Protein AF-A0A969QS84-F1 (afdb_monomer)

pLDDT: mean 76.0, std 14.86, range [32.75, 97.25]

Solvent-accessible surface area (backbone atoms only — not comparable to full-atom values): 10403 Å² total; per-residue (Å²): 108,75,68,57,55,50,50,55,51,45,53,51,27,43,75,69,75,53,59,84,64,55,69,73,57,50,52,51,52,43,52,53,51,41,52,51,37,52,76,71,68,49,80,48,72,68,46,59,70,53,52,68,77,80,83,61,74,75,88,78,67,91,67,72,47,76,44,79,68,42,71,91,62,76,35,72,88,77,86,81,86,86,69,93,45,73,67,51,49,48,55,48,38,61,70,73,47,52,77,81,43,79,92,56,63,81,86,77,63,88,80,88,87,74,84,85,76,93,74,80,58,69,49,74,44,68,54,98,89,40,82,41,33,33,31,35,54,38,85,91,74,72,38,33,33,48,77,44,67,61,77,89,69,77,82,70,75,85,72,132

Mean predicted aligned error: 12.68 Å

Radius of gyration: 22.64 Å; Cα contacts (8 Å, |Δi|>4): 110; chains: 1; bounding box: 50×36×54 Å

Structure (mmCIF, N/CA/C/O backbone):
data_AF-A0A969QS84-F1
#
_entry.id   AF-A0A969QS84-F1
#
loop_
_atom_site.group_PDB
_atom_site.id
_atom_site.type_symbol
_atom_site.label_atom_id
_atom_site.label_alt_id
_atom_site.label_comp_id
_atom_site.label_asym_id
_atom_site.label_entity_id
_atom_site.label_seq_id
_atom_site.pdbx_PDB_ins_code
_atom_site.Cartn_x
_atom_site.Cartn_y
_atom_site.Cartn_z
_atom_site.occupancy
_atom_site.B_iso_or_equiv
_atom_site.auth_seq_id
_atom_site.auth_comp_id
_atom_site.auth_asym_id
_atom_site.auth_atom_id
_atom_site.pdbx_PDB_model_num
ATOM 1 N N . MET A 1 1 ? -29.168 -8.062 13.185 1.00 63.31 1 MET A N 1
ATOM 2 C CA . MET A 1 1 ? -28.345 -8.848 12.231 1.00 63.31 1 MET A CA 1
ATOM 3 C C . MET A 1 1 ? -28.532 -8.436 10.771 1.00 63.31 1 MET A C 1
ATOM 5 O O . MET A 1 1 ? -27.531 -8.097 10.161 1.00 63.31 1 MET A O 1
ATOM 9 N N . LYS A 1 2 ? -29.751 -8.395 10.202 1.00 76.12 2 LYS A N 1
ATOM 10 C CA . LYS A 1 2 ? -29.956 -7.973 8.793 1.00 76.12 2 LYS A CA 1
ATOM 11 C C . LYS A 1 2 ? -29.389 -6.579 8.471 1.00 76.12 2 LYS A C 1
ATOM 13 O O . LYS A 1 2 ? -28.733 -6.408 7.455 1.00 76.12 2 LYS A O 1
ATOM 18 N N . GLU A 1 3 ? -29.588 -5.616 9.369 1.00 76.56 3 GLU A N 1
ATOM 19 C CA . GLU A 1 3 ? -29.094 -4.237 9.208 1.00 76.56 3 GLU A CA 1
ATOM 20 C C . GLU A 1 3 ? -27.553 -4.141 9.239 1.00 76.56 3 GLU A C 1
ATOM 22 O O . GLU A 1 3 ? -26.972 -3.345 8.512 1.00 76.56 3 GLU A O 1
ATOM 27 N N . PHE A 1 4 ? -26.878 -5.001 10.012 1.00 75.44 4 PHE A N 1
ATOM 28 C CA . PHE A 1 4 ? -25.411 -5.068 10.046 1.00 75.44 4 PHE A CA 1
ATOM 29 C C . PHE A 1 4 ? -24.843 -5.644 8.745 1.00 75.44 4 PHE A C 1
ATOM 31 O O . PHE A 1 4 ? -23.900 -5.099 8.182 1.00 75.44 4 PHE A O 1
ATOM 38 N N . HIS A 1 5 ? -25.468 -6.698 8.214 1.00 80.12 5 HIS A N 1
ATOM 39 C CA . HIS A 1 5 ? -25.083 -7.246 6.915 1.00 80.12 5 HIS A CA 1
ATOM 40 C C . HIS A 1 5 ? -25.282 -6.230 5.780 1.00 80.12 5 HIS A C 1
ATOM 42 O O . HIS A 1 5 ? -24.474 -6.161 4.860 1.00 80.12 5 HIS A O 1
ATOM 48 N N . HIS A 1 6 ? -26.328 -5.404 5.867 1.00 82.38 6 HIS A N 1
ATOM 49 C CA . HIS A 1 6 ? -26.542 -4.314 4.921 1.00 82.38 6 HIS A CA 1
ATOM 50 C C . HIS A 1 6 ? -25.420 -3.264 4.983 1.00 82.38 6 HIS A C 1
ATOM 52 O O . HIS A 1 6 ? -24.890 -2.902 3.938 1.00 82.38 6 HIS A O 1
ATOM 58 N N . LEU A 1 7 ? -24.983 -2.844 6.179 1.00 80.38 7 LEU A N 1
ATOM 59 C CA . LEU A 1 7 ? -23.809 -1.968 6.314 1.00 80.38 7 LEU A CA 1
ATOM 60 C C . LEU A 1 7 ? -22.540 -2.587 5.715 1.00 80.38 7 LEU A C 1
ATOM 62 O O . LEU A 1 7 ? -21.833 -1.900 4.990 1.00 80.38 7 LEU A O 1
ATOM 66 N N . GLN A 1 8 ? -22.277 -3.875 5.950 1.00 80.44 8 GLN A N 1
ATOM 67 C CA . GLN A 1 8 ? -21.113 -4.555 5.363 1.00 80.44 8 GLN A CA 1
ATOM 68 C C . GLN A 1 8 ? -21.147 -4.553 3.826 1.00 80.44 8 GLN A C 1
ATOM 70 O O . GLN A 1 8 ? -20.111 -4.445 3.171 1.00 80.44 8 GLN A O 1
ATOM 75 N N . GLN A 1 9 ? -22.337 -4.662 3.230 1.00 83.06 9 GLN A N 1
ATOM 76 C CA . GLN A 1 9 ? -22.501 -4.543 1.780 1.00 83.06 9 GLN A CA 1
ATOM 77 C C . GLN A 1 9 ? -22.220 -3.117 1.294 1.00 83.06 9 GLN A C 1
ATOM 79 O O . GLN A 1 9 ? -21.548 -2.954 0.277 1.00 83.06 9 GLN A O 1
ATOM 84 N N . LEU A 1 10 ? -22.684 -2.100 2.028 1.00 83.94 10 LEU A N 1
ATOM 85 C CA . LEU A 1 10 ? -22.392 -0.697 1.723 1.00 83.94 10 LEU A CA 1
ATOM 86 C C . LEU A 1 10 ? -20.889 -0.396 1.839 1.00 83.94 10 LEU A C 1
ATOM 88 O O . LEU A 1 10 ? -20.333 0.212 0.930 1.00 83.94 10 LEU A O 1
ATOM 92 N N . GLU A 1 11 ? -20.218 -0.886 2.887 1.00 81.94 11 GLU A N 1
ATOM 93 C CA . GLU A 1 11 ? -18.759 -0.787 3.064 1.00 81.94 11 GLU A CA 1
ATOM 94 C C . GLU A 1 11 ? -18.005 -1.419 1.893 1.00 81.94 11 GLU A C 1
ATOM 96 O O . GLU A 1 11 ? -17.106 -0.805 1.318 1.00 81.94 11 GLU A O 1
ATOM 101 N N . LYS A 1 12 ? -18.403 -2.633 1.493 1.00 81.69 12 LYS A N 1
ATOM 102 C CA . LYS A 1 12 ? -17.797 -3.331 0.357 1.00 81.69 12 LYS A CA 1
ATOM 103 C C . LYS A 1 12 ? -17.969 -2.549 -0.946 1.00 81.69 12 LYS A C 1
ATOM 105 O O . LYS A 1 12 ? -17.018 -2.451 -1.715 1.00 81.69 12 LYS A O 1
ATOM 110 N N . ALA A 1 13 ? -19.155 -1.988 -1.179 1.00 80.25 13 ALA A N 1
ATOM 111 C CA . ALA A 1 13 ? -19.451 -1.190 -2.365 1.00 80.25 13 ALA A CA 1
ATOM 112 C C . ALA A 1 13 ? -18.646 0.123 -2.397 1.00 80.25 13 ALA A C 1
ATOM 114 O O . ALA A 1 13 ? -18.139 0.528 -3.446 1.00 80.25 13 ALA A O 1
ATOM 115 N N . TYR A 1 14 ? -18.473 0.755 -1.234 1.00 79.19 14 TYR A N 1
ATOM 116 C CA . TYR A 1 14 ? -17.644 1.945 -1.070 1.00 79.19 14 TYR A CA 1
ATOM 117 C C . TYR A 1 14 ? -16.165 1.640 -1.360 1.00 79.19 14 TYR A C 1
ATOM 119 O O . TYR A 1 14 ? -15.529 2.338 -2.147 1.00 79.19 14 TYR A O 1
ATOM 127 N N . ALA A 1 15 ? -15.637 0.541 -0.808 1.00 77.88 15 ALA A N 1
ATOM 128 C CA . ALA A 1 15 ? -14.263 0.089 -1.039 1.00 77.88 15 ALA A CA 1
ATOM 129 C C . ALA A 1 15 ? -13.997 -0.317 -2.499 1.00 77.88 15 ALA A C 1
ATOM 131 O O . ALA A 1 15 ? -12.888 -0.137 -2.996 1.00 77.88 15 ALA A O 1
ATOM 132 N N . SER A 1 16 ? -15.009 -0.823 -3.210 1.00 85.50 16 SER A N 1
ATOM 133 C CA . SER A 1 16 ? -14.917 -1.115 -4.645 1.00 85.50 16 SER A CA 1
ATOM 134 C C . SER A 1 16 ? -15.104 0.118 -5.541 1.00 85.50 16 SER A C 1
ATOM 136 O O . SER A 1 16 ? -15.233 -0.031 -6.754 1.00 85.50 16 SER A O 1
ATOM 138 N N . GLY A 1 17 ? -15.179 1.328 -4.972 1.00 83.38 17 GLY A N 1
ATOM 139 C CA . GLY A 1 17 ? -15.347 2.576 -5.722 1.00 83.38 17 GLY A CA 1
ATOM 140 C C . GLY A 1 17 ? -16.724 2.743 -6.374 1.00 83.38 17 GLY A C 1
ATOM 141 O O . GLY A 1 17 ? -16.875 3.542 -7.291 1.00 83.38 17 GLY A O 1
ATOM 142 N N . SER A 1 18 ? -17.729 1.982 -5.931 1.00 88.31 18 SER A N 1
ATOM 143 C CA . SER A 1 18 ? -19.104 2.010 -6.450 1.00 88.31 18 SER A CA 1
ATOM 144 C C . SER A 1 18 ? -20.097 2.239 -5.303 1.00 88.31 18 SER A C 1
ATOM 146 O O . SER A 1 18 ? -20.875 1.339 -4.979 1.00 88.31 18 SER A O 1
ATOM 148 N N . PRO A 1 19 ? -20.055 3.407 -4.634 1.00 86.81 19 PRO A N 1
ATOM 149 C CA . PRO A 1 19 ? -20.891 3.665 -3.469 1.00 86.81 19 PRO A CA 1
ATOM 150 C C . PRO A 1 19 ? -22.379 3.584 -3.836 1.00 86.81 19 PRO A C 1
ATOM 152 O O . PRO A 1 19 ? -22.847 4.232 -4.769 1.00 86.81 19 PRO A O 1
ATOM 155 N N . MET A 1 20 ? -23.134 2.774 -3.088 1.00 89.19 20 MET A N 1
ATOM 156 C CA . MET A 1 20 ? -24.584 2.614 -3.282 1.00 89.19 20 MET A CA 1
ATOM 157 C C . MET A 1 20 ? -25.401 3.721 -2.604 1.00 89.19 20 MET A C 1
ATOM 159 O O . MET A 1 20 ? -26.572 3.916 -2.925 1.00 89.19 20 MET A O 1
ATOM 163 N N . VAL A 1 21 ? -24.796 4.418 -1.642 1.00 88.06 21 VAL A N 1
ATOM 164 C CA . VAL A 1 21 ? -25.384 5.529 -0.887 1.00 88.06 21 VAL A CA 1
ATOM 165 C C . VAL A 1 21 ? -24.349 6.644 -0.754 1.00 88.06 21 VAL A C 1
ATOM 167 O O . VAL A 1 21 ? -23.153 6.388 -0.878 1.00 88.06 21 VAL A O 1
ATOM 170 N N . SER A 1 22 ? -24.801 7.871 -0.498 1.00 86.56 22 SER A N 1
ATOM 171 C CA . SER A 1 22 ? -23.906 8.998 -0.224 1.00 86.56 22 SER A CA 1
ATOM 172 C C . SER A 1 22 ? -23.296 8.924 1.179 1.00 86.56 22 SER A C 1
ATOM 174 O O . SER A 1 22 ? -23.883 8.323 2.083 1.00 86.56 22 SER A O 1
ATOM 176 N N . ASP A 1 23 ? -22.164 9.600 1.383 1.00 84.69 23 ASP A N 1
ATOM 177 C CA . ASP A 1 23 ? -21.434 9.632 2.659 1.00 84.69 23 ASP A CA 1
ATOM 178 C C . ASP A 1 23 ? -22.324 10.055 3.843 1.00 84.69 23 ASP A C 1
ATOM 180 O O . ASP A 1 23 ? -22.358 9.331 4.838 1.00 84.69 23 ASP A O 1
ATOM 184 N N . PRO A 1 24 ? -23.161 11.116 3.750 1.00 87.19 24 PRO A N 1
ATOM 185 C CA . PRO A 1 24 ? -24.028 11.496 4.868 1.00 87.19 24 PRO A CA 1
ATOM 186 C C . PRO A 1 24 ? -25.068 10.425 5.226 1.00 87.19 24 PRO A C 1
ATOM 188 O O . PRO A 1 24 ? -25.458 10.287 6.387 1.00 87.19 24 PRO A O 1
ATOM 191 N N . VAL A 1 25 ? -25.542 9.665 4.231 1.00 87.19 25 VAL A N 1
ATOM 192 C CA . VAL A 1 25 ? -26.494 8.565 4.450 1.00 87.19 25 VAL A CA 1
ATOM 193 C C . VAL A 1 25 ? -25.786 7.395 5.124 1.00 87.19 25 VAL A C 1
ATOM 195 O O . VAL A 1 25 ? -26.316 6.831 6.082 1.00 87.19 25 VAL A O 1
ATOM 198 N N . TYR A 1 26 ? -24.584 7.062 4.659 1.00 84.06 26 TYR A N 1
ATOM 199 C CA . TYR A 1 26 ? -23.745 6.035 5.259 1.00 84.06 26 TYR A CA 1
ATOM 200 C C . TYR A 1 26 ? -23.430 6.344 6.733 1.00 84.06 26 TYR A C 1
ATOM 202 O O . TYR A 1 26 ? -23.681 5.508 7.605 1.00 84.06 26 TYR A O 1
ATOM 210 N N . ASP A 1 27 ? -22.993 7.569 7.031 1.00 84.19 27 ASP A N 1
ATOM 211 C CA . ASP A 1 27 ? -22.677 8.010 8.392 1.00 84.19 27 ASP A CA 1
ATOM 212 C C . ASP A 1 27 ? -23.904 7.960 9.309 1.00 84.19 27 ASP A C 1
ATOM 214 O O . ASP A 1 27 ? -23.836 7.455 10.434 1.00 84.19 27 ASP A O 1
ATOM 218 N N . SER A 1 28 ? -25.064 8.414 8.819 1.00 85.88 28 SER A N 1
ATOM 219 C CA . SER A 1 28 ? -26.317 8.341 9.575 1.00 85.88 28 SER A CA 1
ATOM 220 C C . SER A 1 28 ? -26.702 6.898 9.914 1.00 85.88 28 SER A C 1
ATOM 222 O O . SER A 1 28 ? -27.085 6.610 11.051 1.00 85.88 28 SER A O 1
ATOM 224 N N . LEU A 1 29 ? -26.573 5.972 8.958 1.00 86.19 29 LEU A N 1
ATOM 225 C CA . LEU A 1 29 ? -26.853 4.551 9.177 1.00 86.19 29 LEU A CA 1
ATOM 226 C C . LEU A 1 29 ? -25.901 3.943 10.212 1.00 86.19 29 LEU A C 1
ATOM 228 O O . LEU A 1 29 ? -26.344 3.200 11.093 1.00 86.19 29 LEU A O 1
ATOM 232 N N . LYS A 1 30 ? -24.614 4.296 10.145 1.00 84.56 30 LYS A N 1
ATOM 233 C CA . LYS A 1 30 ? -23.591 3.848 11.094 1.00 84.56 30 LYS A CA 1
ATOM 234 C C . LYS A 1 30 ? -23.904 4.311 12.522 1.00 84.56 30 LYS A C 1
ATOM 236 O O . LYS A 1 30 ? -23.912 3.492 13.442 1.00 84.56 30 LYS A O 1
ATOM 241 N N . VAL A 1 31 ? -24.273 5.584 12.701 1.00 85.31 31 VAL A N 1
ATOM 242 C CA . VAL A 1 31 ? -24.688 6.152 14.000 1.00 85.31 31 VAL A CA 1
ATOM 243 C C . VAL A 1 31 ? -25.944 5.467 14.547 1.00 85.31 31 VAL A C 1
ATOM 245 O O . VAL A 1 31 ? -25.994 5.102 15.724 1.00 85.31 31 VAL A O 1
ATOM 248 N N . GLN A 1 32 ? -26.958 5.243 13.707 1.00 85.81 32 GLN A N 1
ATOM 249 C CA . GLN A 1 32 ? -28.193 4.567 14.120 1.00 85.81 32 GLN A CA 1
ATOM 250 C C . GLN A 1 32 ? -27.931 3.137 14.605 1.00 85.81 32 GLN A C 1
ATOM 252 O O . GLN A 1 32 ? -28.489 2.708 15.620 1.00 85.81 32 GLN A O 1
ATOM 257 N N . LEU A 1 33 ? -27.069 2.400 13.905 1.00 83.56 33 LEU A N 1
ATOM 258 C CA . LEU A 1 33 ? -26.711 1.034 14.277 1.00 83.56 33 LEU A CA 1
ATOM 259 C C . LEU A 1 33 ? -25.886 0.978 15.559 1.00 83.56 33 LEU A C 1
ATOM 261 O O . LEU A 1 33 ? -26.141 0.107 16.393 1.00 83.56 33 LEU A O 1
ATOM 265 N N . LEU A 1 34 ? -24.989 1.942 15.772 1.00 83.44 34 LEU A N 1
ATOM 266 C CA . LEU A 1 34 ? -24.254 2.077 17.026 1.00 83.44 34 LEU A CA 1
ATOM 267 C C . LEU A 1 34 ? -25.200 2.333 18.210 1.00 83.44 34 LEU A C 1
ATOM 269 O O . LEU A 1 34 ? -25.103 1.662 19.239 1.00 83.44 34 LEU A O 1
ATOM 273 N N . HIS A 1 35 ? -26.157 3.254 18.060 1.00 84.75 35 HIS A N 1
ATOM 274 C CA . HIS A 1 35 ? -27.153 3.534 19.098 1.00 84.75 35 HIS A CA 1
ATOM 275 C C . HIS A 1 35 ? -28.006 2.311 19.432 1.00 84.75 35 HIS A C 1
ATOM 277 O O . HIS A 1 35 ? -28.185 1.999 20.611 1.00 84.75 35 HIS A O 1
ATOM 283 N N . LYS A 1 36 ? -28.494 1.589 18.416 1.00 84.12 36 LYS A N 1
ATOM 284 C CA . LYS A 1 36 ? -29.246 0.343 18.619 1.00 84.12 36 LYS A CA 1
ATOM 285 C C . LYS A 1 36 ? -28.399 -0.709 19.335 1.00 84.12 36 LYS A C 1
ATOM 287 O O . LYS A 1 36 ? -28.873 -1.321 20.286 1.00 84.12 36 LYS A O 1
ATOM 292 N N . ALA A 1 37 ? -27.150 -0.906 18.915 1.00 82.31 37 ALA A N 1
ATOM 293 C CA . ALA A 1 37 ? -26.263 -1.893 19.522 1.00 82.31 37 ALA A CA 1
ATOM 294 C C . ALA A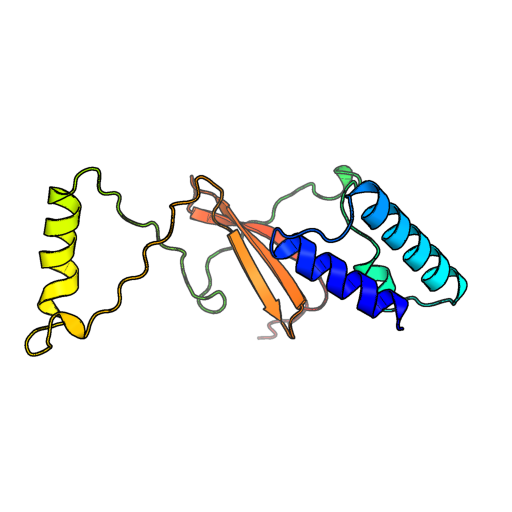 1 37 ? -26.015 -1.601 21.012 1.00 82.31 37 ALA A C 1
ATOM 296 O O . ALA A 1 37 ? -26.180 -2.494 21.844 1.00 82.31 37 ALA A O 1
ATOM 297 N N . ARG A 1 38 ? -25.732 -0.337 21.358 1.00 81.69 38 ARG A N 1
ATOM 298 C CA . ARG A 1 38 ? -25.573 0.113 22.751 1.00 81.69 38 ARG A CA 1
ATOM 299 C C . ARG A 1 38 ? -26.858 -0.042 23.565 1.00 81.69 38 ARG A C 1
ATOM 301 O O . ARG A 1 38 ? -26.804 -0.533 24.688 1.00 81.69 38 ARG A O 1
ATOM 308 N N . ALA A 1 39 ? -28.012 0.324 23.003 1.00 84.62 39 ALA A N 1
ATOM 309 C CA . ALA A 1 39 ? -29.309 0.173 23.671 1.00 84.62 39 ALA A CA 1
ATOM 310 C C . ALA A 1 39 ? -29.653 -1.296 23.978 1.00 84.62 39 ALA A C 1
ATOM 312 O O . ALA A 1 39 ? -30.328 -1.582 24.963 1.00 84.62 39 ALA A O 1
ATOM 313 N N . HIS A 1 40 ? -29.152 -2.230 23.167 1.00 81.62 40 HIS A N 1
ATOM 314 C CA . HIS A 1 40 ? -29.277 -3.669 23.396 1.00 81.62 40 HIS A CA 1
ATOM 315 C C . HIS A 1 40 ? -28.147 -4.266 24.251 1.00 81.62 40 HIS A C 1
ATOM 317 O O . HIS A 1 40 ? -28.076 -5.485 24.391 1.00 81.62 40 HIS A O 1
ATOM 323 N N . GLY A 1 41 ? -27.269 -3.437 24.826 1.00 76.56 41 GLY A N 1
ATOM 324 C CA . GLY A 1 41 ? -26.166 -3.888 25.676 1.00 76.56 41 GLY A CA 1
ATOM 325 C C . GLY A 1 41 ? -25.099 -4.697 24.936 1.00 76.56 41 GLY A C 1
ATOM 326 O O . GLY A 1 41 ? -24.321 -5.404 25.574 1.00 76.56 41 GLY A O 1
ATOM 327 N N . LEU A 1 42 ? -25.048 -4.626 23.601 1.00 76.69 42 LEU A N 1
ATOM 328 C CA . LEU A 1 42 ? -23.990 -5.274 22.836 1.00 76.69 42 LEU A CA 1
ATOM 329 C C . LEU A 1 42 ? -22.686 -4.513 23.086 1.00 76.69 42 LEU A C 1
ATOM 331 O O . LEU A 1 42 ? -22.580 -3.341 22.755 1.00 76.69 42 LEU A O 1
ATOM 335 N N . THR A 1 43 ? -21.687 -5.187 23.644 1.00 66.88 43 THR A N 1
ATOM 336 C CA . THR A 1 43 ? -20.305 -4.683 23.788 1.00 66.88 43 THR A CA 1
ATOM 337 C C . THR A 1 43 ? -19.323 -5.446 22.893 1.00 66.88 43 THR A C 1
ATOM 339 O O . THR A 1 43 ? -18.111 -5.313 23.013 1.00 66.88 43 THR A O 1
ATOM 342 N N . SER A 1 44 ? -19.862 -6.273 21.994 1.00 66.19 44 SER A N 1
ATOM 343 C CA . SER A 1 44 ? -19.123 -7.150 21.080 1.00 66.19 44 SER A CA 1
ATOM 344 C C . SER A 1 44 ? -18.318 -6.392 20.016 1.00 66.19 44 SER A C 1
ATOM 346 O O . SER A 1 44 ? -18.544 -5.201 19.797 1.00 66.19 44 SER A O 1
ATOM 348 N N . THR A 1 45 ? -17.515 -7.135 19.245 1.00 63.34 45 THR A N 1
ATOM 349 C CA . THR A 1 45 ? -16.824 -6.725 18.005 1.00 63.34 45 THR A CA 1
ATOM 350 C C . THR A 1 45 ? -17.672 -5.846 17.078 1.00 63.34 45 THR A C 1
ATOM 352 O O . THR A 1 45 ? -17.146 -4.970 16.409 1.00 63.34 45 THR A O 1
ATOM 355 N N . ILE A 1 46 ? -19.001 -6.016 17.065 1.00 67.06 46 ILE A N 1
ATOM 356 C CA . ILE A 1 46 ? -19.927 -5.179 16.284 1.00 67.06 46 ILE A CA 1
ATOM 357 C C . ILE A 1 46 ? -19.869 -3.704 16.707 1.00 67.06 46 ILE A C 1
ATOM 359 O O . ILE A 1 46 ? -19.855 -2.831 15.846 1.00 67.06 46 ILE A O 1
ATOM 363 N N . VAL A 1 47 ? -19.841 -3.406 18.009 1.00 69.06 47 VAL A N 1
ATOM 364 C CA . VAL A 1 47 ? -19.750 -2.020 18.498 1.00 69.06 47 VAL A CA 1
ATOM 365 C C . VAL A 1 47 ? -18.371 -1.443 18.210 1.00 69.06 47 VAL A C 1
ATOM 367 O O . VAL A 1 47 ? -18.295 -0.327 17.714 1.00 69.06 47 VAL A O 1
ATOM 370 N N . GLN A 1 48 ? -17.312 -2.236 18.390 1.00 67.25 48 GLN A N 1
ATOM 371 C CA . GLN A 1 48 ? -15.94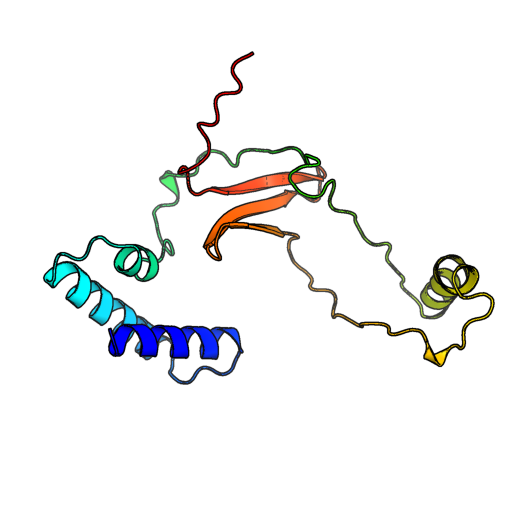9 -1.841 18.019 1.00 67.25 48 GLN A CA 1
ATOM 372 C C . GLN A 1 48 ? -15.799 -1.574 16.511 1.00 67.25 48 GLN A C 1
ATOM 374 O O . GLN A 1 48 ? -15.104 -0.648 16.125 1.00 67.25 48 GLN A O 1
ATOM 379 N N . HIS A 1 49 ? -16.477 -2.336 15.646 1.00 69.00 49 HIS A N 1
ATOM 380 C CA . HIS A 1 49 ? -16.483 -2.113 14.191 1.00 69.00 49 HIS A CA 1
ATOM 381 C C . HIS A 1 49 ? -17.230 -0.827 13.801 1.00 69.00 49 HIS A C 1
ATOM 383 O O . HIS A 1 49 ? -16.867 -0.133 12.850 1.00 69.00 49 HIS A O 1
ATOM 389 N N . LEU A 1 50 ? -18.297 -0.499 14.533 1.00 70.69 50 LEU A N 1
ATOM 390 C CA . LEU A 1 50 ? -19.116 0.691 14.289 1.00 70.69 50 LEU A CA 1
ATOM 391 C C . LEU A 1 50 ? -18.508 1.969 14.880 1.00 70.69 50 LEU A C 1
ATOM 393 O O . LEU A 1 50 ? -18.806 3.060 14.398 1.00 70.69 50 LEU A O 1
ATOM 397 N N . GLU A 1 51 ? -17.652 1.858 15.887 1.00 72.44 51 GLU A N 1
ATOM 398 C CA . GLU A 1 51 ? -16.872 2.968 16.424 1.00 72.44 51 GLU A CA 1
ATOM 399 C C . GLU A 1 51 ? -15.628 3.165 15.552 1.00 72.44 51 GLU A C 1
ATOM 401 O O . GLU A 1 51 ? -14.712 2.353 15.541 1.00 72.44 51 GLU A O 1
ATOM 406 N N . SER A 1 52 ? -15.592 4.233 14.753 1.00 61.84 52 SER A N 1
ATOM 407 C CA . SER A 1 52 ? -14.345 4.606 14.083 1.00 61.84 52 SER A CA 1
ATOM 408 C C . SER A 1 52 ? -13.452 5.386 15.041 1.00 61.84 52 SER A C 1
ATOM 410 O O . SER A 1 52 ? -13.917 6.360 15.626 1.00 61.84 52 SER A O 1
ATOM 412 N N . ASP A 1 53 ? -12.154 5.088 15.056 1.00 57.00 53 ASP A N 1
ATOM 413 C CA . ASP A 1 53 ? -11.125 5.929 15.697 1.00 57.00 53 ASP A CA 1
ATOM 414 C C . ASP A 1 53 ? -10.880 7.275 14.975 1.00 57.00 53 ASP A C 1
ATOM 416 O O . ASP A 1 53 ? -9.975 8.038 15.322 1.00 57.00 53 ASP A O 1
ATOM 420 N N . VAL A 1 54 ? -11.658 7.586 13.934 1.00 54.53 54 VAL A N 1
ATOM 421 C CA . VAL A 1 54 ? -11.527 8.827 13.166 1.00 54.53 54 VAL A CA 1
ATOM 422 C C . VAL A 1 54 ? -11.954 10.007 14.044 1.00 54.53 54 VAL A C 1
ATOM 424 O O . VAL A 1 54 ? -13.130 10.162 14.360 1.00 54.53 54 VAL A O 1
ATOM 427 N N . GLY A 1 55 ? -10.989 10.850 14.424 1.00 46.41 55 GLY A N 1
ATOM 428 C CA . GLY A 1 55 ? -11.219 12.056 15.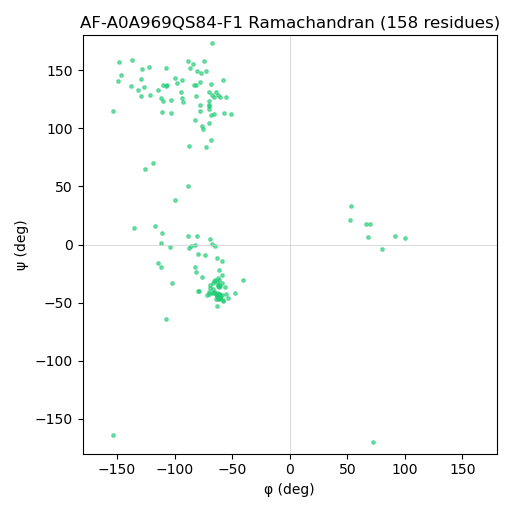228 1.00 46.41 55 GLY A CA 1
ATOM 429 C C . GLY A 1 55 ? -10.901 11.928 16.723 1.00 46.41 55 GLY A C 1
ATOM 430 O O . GLY A 1 55 ? -11.132 12.887 17.461 1.00 46.41 55 GLY A O 1
ATOM 431 N N . SER A 1 56 ? -10.347 10.799 17.180 1.00 51.56 56 SER A N 1
ATOM 432 C CA . SER A 1 56 ? -9.851 10.667 18.558 1.00 51.56 56 SER A CA 1
ATOM 433 C C . SER A 1 56 ? -8.769 11.722 18.867 1.00 51.56 56 SER A C 1
ATOM 435 O O . SER A 1 56 ? -7.948 12.028 17.995 1.00 51.56 56 SER A O 1
ATOM 437 N N . PRO A 1 57 ? -8.734 12.304 20.086 1.00 49.53 57 PRO A N 1
ATOM 438 C CA . PRO A 1 57 ? -7.754 13.326 20.441 1.00 49.53 57 PRO A CA 1
ATOM 439 C C . PRO A 1 57 ? -6.318 12.840 20.212 1.00 49.53 57 PRO A C 1
ATOM 441 O O . PRO A 1 57 ? -5.898 11.819 20.753 1.00 49.53 57 PRO A O 1
ATOM 444 N N . VAL A 1 58 ? -5.538 13.624 19.462 1.00 53.28 58 VAL A N 1
ATOM 445 C CA . VAL A 1 58 ? -4.127 13.345 19.108 1.00 53.28 58 VAL A CA 1
ATOM 446 C C . VAL A 1 58 ? -3.223 13.196 20.348 1.00 53.28 58 VAL A C 1
ATOM 448 O O . VAL A 1 58 ? -2.116 12.667 20.267 1.00 53.28 58 VAL A O 1
ATOM 451 N N . SER A 1 59 ? -3.705 13.601 21.526 1.00 48.34 59 SER A N 1
ATOM 452 C CA . SER A 1 59 ? -2.987 13.581 22.802 1.00 48.34 59 SER A CA 1
ATOM 453 C C . SER A 1 59 ? -2.616 12.189 23.341 1.00 48.34 59 SER A C 1
ATOM 455 O O . SER A 1 59 ? -1.978 12.128 24.387 1.00 48.34 59 SER A O 1
ATOM 457 N N . GLN A 1 60 ? -2.970 11.087 22.667 1.00 48.81 60 GLN A N 1
ATOM 458 C CA . GLN A 1 60 ? -2.620 9.721 23.097 1.00 48.81 60 GLN A CA 1
ATOM 459 C C . GLN A 1 60 ? -1.476 9.047 22.317 1.00 48.81 60 GLN A C 1
ATOM 461 O O . GLN A 1 60 ? -1.067 7.951 22.684 1.00 48.81 60 GLN A O 1
ATOM 466 N N . SER A 1 61 ? -0.902 9.682 21.290 1.00 49.81 61 SER A N 1
ATOM 467 C CA . SER A 1 61 ? 0.202 9.095 20.510 1.00 49.81 61 SER A CA 1
ATOM 468 C C . SER A 1 61 ? 1.461 9.957 20.597 1.00 49.81 61 SER A C 1
ATOM 470 O O . SER A 1 61 ? 1.847 10.616 19.632 1.00 49.81 61 SER A O 1
ATOM 472 N N . SER A 1 62 ? 2.112 9.989 21.761 1.00 46.41 62 SER A N 1
ATOM 473 C CA . SER A 1 62 ? 3.308 10.820 21.959 1.00 46.41 62 SER A CA 1
ATOM 474 C C . SER A 1 62 ? 4.604 10.221 21.396 1.00 46.41 62 SER A C 1
ATOM 476 O O .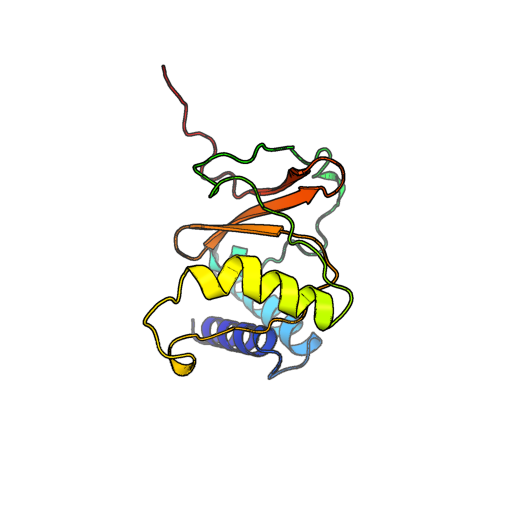 SER A 1 62 ? 5.594 10.942 21.307 1.00 46.41 62 SER A O 1
ATOM 478 N N . THR A 1 63 ? 4.623 8.968 20.929 1.00 58.06 63 THR A N 1
ATOM 479 C CA . THR A 1 63 ? 5.822 8.376 20.309 1.00 58.06 63 THR A CA 1
ATOM 480 C C . THR A 1 63 ? 5.481 7.262 19.320 1.00 58.06 63 THR A C 1
ATOM 482 O O . THR A 1 63 ? 5.021 6.186 19.693 1.00 58.06 63 THR A O 1
ATOM 485 N N . LEU A 1 64 ? 5.775 7.488 18.035 1.00 66.94 64 LEU A N 1
ATOM 486 C CA . LEU A 1 64 ? 5.792 6.418 17.036 1.00 66.94 64 LEU A CA 1
ATOM 487 C C . LEU A 1 64 ? 6.930 5.450 17.375 1.00 66.94 64 LEU A C 1
ATOM 489 O O . LEU A 1 64 ? 8.109 5.805 17.279 1.00 66.94 64 LEU A O 1
ATOM 493 N N . ALA A 1 65 ? 6.584 4.229 17.779 1.00 72.56 65 ALA A N 1
ATOM 494 C CA . ALA A 1 65 ? 7.573 3.200 18.063 1.00 72.56 65 ALA A CA 1
ATOM 495 C C . ALA A 1 65 ? 8.277 2.784 16.765 1.00 72.56 65 ALA A C 1
ATOM 497 O O . ALA A 1 65 ? 7.628 2.452 15.769 1.00 72.56 65 ALA A O 1
ATOM 498 N N . LYS A 1 66 ? 9.612 2.796 16.775 1.00 74.69 66 LYS A N 1
ATOM 499 C CA . LYS A 1 66 ? 10.408 2.221 15.690 1.00 74.69 66 LYS A CA 1
ATOM 500 C C . LYS A 1 66 ? 10.441 0.705 15.847 1.00 74.69 66 LYS A C 1
ATOM 502 O O . LYS A 1 66 ? 10.601 0.212 16.958 1.00 74.69 66 LYS A O 1
ATOM 507 N N . ALA A 1 67 ? 10.346 -0.012 14.739 1.00 68.88 67 ALA A N 1
ATOM 508 C CA . ALA A 1 67 ? 10.595 -1.443 14.687 1.00 68.88 67 ALA A CA 1
ATOM 509 C C . ALA A 1 67 ? 11.590 -1.783 13.580 1.00 68.88 67 ALA A C 1
ATOM 511 O O . ALA A 1 67 ? 11.692 -1.098 12.553 1.00 68.88 67 ALA A O 1
ATOM 512 N N . GLU A 1 68 ? 12.319 -2.868 13.812 1.00 71.06 68 GLU A N 1
ATOM 513 C CA . GLU A 1 68 ? 13.173 -3.480 12.809 1.00 71.06 68 GLU A CA 1
ATOM 514 C C . GLU A 1 68 ? 12.374 -4.418 11.903 1.00 71.06 68 GLU A C 1
ATOM 516 O O . GLU A 1 68 ? 11.334 -4.965 12.273 1.00 71.06 68 GLU A O 1
ATOM 521 N N . HIS A 1 69 ? 12.887 -4.620 10.692 1.00 67.12 69 HIS A N 1
ATOM 522 C CA . HIS A 1 69 ? 12.369 -5.641 9.789 1.00 67.12 69 HIS A CA 1
ATOM 523 C C . HIS A 1 69 ? 12.862 -7.008 10.263 1.00 67.12 69 HIS A C 1
ATOM 525 O O . HIS A 1 69 ? 14.017 -7.357 10.013 1.00 67.12 69 HIS A O 1
ATOM 531 N N . THR A 1 70 ? 12.011 -7.782 10.932 1.00 68.81 70 THR A N 1
ATOM 532 C CA . THR A 1 70 ? 12.338 -9.168 11.296 1.00 68.81 70 THR A CA 1
ATOM 533 C C . THR A 1 70 ? 11.938 -10.138 10.173 1.00 68.81 70 THR A C 1
ATOM 535 O O . THR A 1 70 ? 11.075 -9.815 9.347 1.00 68.81 70 THR A O 1
ATOM 538 N N . PRO A 1 71 ? 12.540 -11.340 10.105 1.00 68.44 71 PRO A N 1
ATOM 539 C CA . PRO A 1 71 ? 12.109 -12.388 9.178 1.00 68.44 71 PRO A CA 1
ATOM 540 C C . PRO A 1 71 ? 10.646 -12.810 9.365 1.00 68.44 71 PRO A C 1
ATOM 542 O O . PRO A 1 71 ? 9.973 -13.116 8.385 1.00 68.44 71 PRO A O 1
ATOM 545 N N . GLU A 1 72 ? 10.142 -12.774 10.602 1.00 65.38 72 GLU A N 1
ATOM 546 C CA . GLU A 1 72 ? 8.739 -13.058 10.937 1.00 65.38 72 GLU A CA 1
ATOM 547 C C . GLU A 1 72 ? 7.790 -12.062 10.264 1.00 65.38 72 GLU A C 1
ATOM 549 O O . GLU A 1 72 ? 6.720 -12.422 9.777 1.00 65.38 72 GLU A O 1
ATOM 554 N N . PHE A 1 73 ? 8.232 -10.813 10.129 1.00 63.44 73 PHE A N 1
ATOM 555 C CA . PHE A 1 73 ? 7.591 -9.815 9.293 1.00 63.44 73 PHE A CA 1
ATOM 556 C C . PHE A 1 73 ? 8.142 -9.891 7.863 1.00 63.44 73 PHE A C 1
ATOM 558 O O . PHE A 1 73 ? 8.573 -8.883 7.333 1.00 63.44 73 PHE A O 1
ATOM 565 N N . GLY A 1 74 ? 8.211 -11.045 7.200 1.00 65.44 74 GLY A N 1
ATOM 566 C CA . GLY A 1 74 ? 8.527 -11.156 5.759 1.00 65.44 74 GLY A CA 1
ATOM 567 C C . GLY A 1 74 ? 9.807 -10.454 5.254 1.00 65.44 74 GLY A C 1
ATOM 568 O O . GLY A 1 74 ? 9.897 -10.144 4.066 1.00 65.44 74 GLY A O 1
ATOM 569 N N . GLY A 1 75 ? 10.773 -10.168 6.132 1.00 71.50 75 GLY A N 1
ATOM 570 C CA . GLY A 1 75 ? 12.039 -9.519 5.796 1.00 71.50 75 GLY A CA 1
ATOM 571 C C . GLY A 1 75 ? 11.948 -8.025 5.450 1.00 71.50 75 GLY A C 1
ATOM 572 O O . GLY A 1 75 ? 10.933 -7.356 5.652 1.00 71.50 75 GLY A O 1
ATOM 573 N N . ARG A 1 76 ? 13.067 -7.487 4.945 1.00 79.06 76 ARG A N 1
ATOM 574 C CA . ARG A 1 76 ? 13.208 -6.069 4.582 1.00 79.06 76 ARG A CA 1
ATOM 575 C C . ARG A 1 76 ? 12.388 -5.725 3.343 1.00 79.06 76 ARG A C 1
ATOM 577 O O . ARG A 1 76 ? 12.531 -6.370 2.304 1.00 79.06 76 ARG A O 1
ATOM 584 N N . LEU A 1 77 ? 11.624 -4.639 3.432 1.00 81.06 77 LEU A N 1
ATOM 585 C CA . LEU A 1 77 ? 11.006 -4.012 2.264 1.00 81.06 77 LEU A CA 1
ATOM 586 C C . LEU A 1 77 ? 12.096 -3.509 1.307 1.00 81.06 77 LEU A C 1
ATOM 588 O O . LEU A 1 77 ? 13.028 -2.820 1.723 1.00 81.06 77 LEU A O 1
ATOM 592 N N . LYS A 1 78 ? 11.988 -3.879 0.028 1.00 81.19 78 LYS A N 1
ATOM 593 C CA . LYS A 1 78 ? 12.942 -3.491 -1.016 1.00 81.19 78 LYS A CA 1
ATOM 594 C C . LYS A 1 78 ? 12.418 -2.289 -1.790 1.00 81.19 78 LYS A C 1
ATOM 596 O O . LYS A 1 78 ? 11.247 -2.252 -2.157 1.00 81.19 78 LYS A O 1
ATOM 601 N N . SER A 1 79 ? 13.310 -1.355 -2.098 1.00 83.44 79 SER A N 1
ATOM 602 C CA . SER A 1 79 ? 13.049 -0.333 -3.111 1.00 83.44 79 SER A CA 1
ATOM 603 C C . SER A 1 79 ? 13.196 -0.931 -4.511 1.00 83.44 79 SER A C 1
ATOM 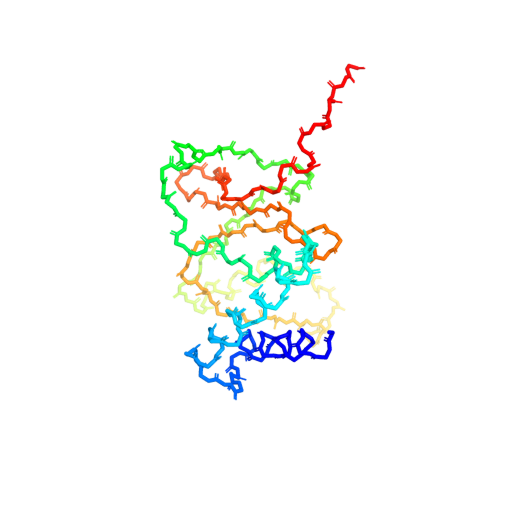605 O O . SER A 1 79 ? 14.034 -1.808 -4.731 1.00 83.44 79 SER A O 1
ATOM 607 N N . LEU A 1 80 ? 12.404 -0.435 -5.459 1.00 89.00 80 LEU A N 1
ATOM 608 C CA . LEU A 1 80 ? 12.515 -0.786 -6.875 1.00 89.00 80 LEU A CA 1
ATOM 609 C C . LEU A 1 80 ? 13.400 0.231 -7.602 1.00 89.00 80 LEU A C 1
ATOM 611 O O . LEU A 1 80 ? 13.342 1.428 -7.314 1.00 89.00 80 LEU A O 1
ATOM 615 N N . ALA A 1 81 ? 14.219 -0.247 -8.540 1.00 89.50 81 ALA A N 1
ATOM 616 C CA . ALA A 1 81 ? 15.004 0.625 -9.406 1.00 89.50 81 ALA A CA 1
ATOM 617 C C . ALA A 1 81 ? 14.077 1.385 -10.364 1.00 89.50 81 ALA A C 1
ATOM 619 O O . ALA A 1 81 ? 1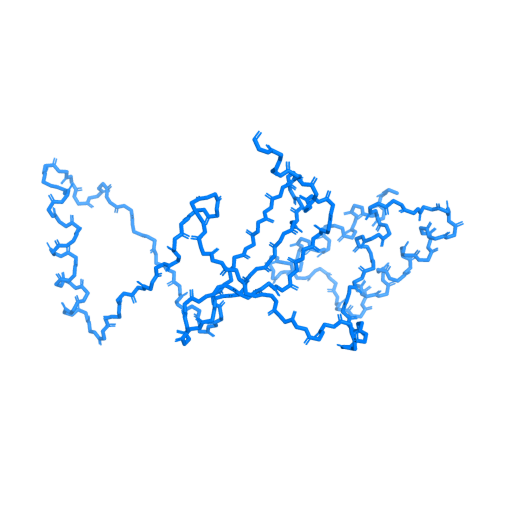3.136 0.810 -10.911 1.00 89.50 81 ALA A O 1
ATOM 620 N N . ALA A 1 82 ? 14.352 2.671 -10.569 1.00 91.62 82 ALA A N 1
ATOM 621 C CA . ALA A 1 82 ? 13.639 3.469 -11.554 1.00 91.62 82 ALA A CA 1
ATOM 622 C C . ALA A 1 82 ? 14.201 3.223 -12.961 1.00 91.62 82 ALA A C 1
ATOM 624 O O . ALA A 1 82 ? 15.396 2.980 -13.128 1.00 91.62 82 ALA A O 1
ATOM 625 N N . ALA A 1 83 ? 13.327 3.333 -13.957 1.00 94.75 83 ALA A N 1
ATOM 626 C CA . ALA A 1 83 ? 13.692 3.474 -15.357 1.00 94.75 83 ALA A CA 1
ATOM 627 C C . ALA A 1 83 ? 12.977 4.712 -15.909 1.00 94.75 83 ALA A C 1
ATOM 629 O O . ALA A 1 83 ? 11.793 4.927 -15.644 1.00 94.75 83 ALA A O 1
ATOM 630 N N . HIS A 1 84 ? 13.699 5.527 -16.663 1.00 94.50 84 HIS A N 1
ATOM 631 C CA . HIS A 1 84 ? 13.236 6.799 -17.213 1.00 94.50 84 HIS A CA 1
ATOM 632 C C . HIS A 1 84 ? 13.103 6.762 -18.738 1.00 94.50 84 HIS A C 1
ATOM 634 O O . HIS A 1 84 ? 12.726 7.754 -19.359 1.00 94.50 84 HIS A O 1
ATOM 640 N N . SER A 1 85 ? 13.391 5.615 -19.358 1.00 96.88 85 SER A N 1
ATOM 641 C CA . SER A 1 85 ? 13.224 5.409 -20.792 1.00 96.88 85 SER A CA 1
ATOM 642 C C . SER A 1 85 ? 12.860 3.964 -21.126 1.00 96.88 85 SER A C 1
ATOM 644 O O . SER A 1 85 ? 13.173 3.028 -20.391 1.00 96.88 85 SER A O 1
ATOM 646 N N . ALA A 1 86 ? 12.244 3.764 -22.293 1.00 95.81 86 ALA A N 1
ATOM 647 C CA . ALA A 1 86 ? 11.961 2.425 -22.808 1.00 95.81 86 ALA A CA 1
ATOM 648 C C . ALA A 1 86 ? 13.243 1.604 -23.047 1.00 95.81 86 ALA A C 1
ATOM 650 O O . ALA A 1 86 ? 13.231 0.384 -22.901 1.00 95.81 86 ALA A O 1
ATOM 651 N N . ALA A 1 87 ? 14.353 2.268 -23.390 1.00 97.25 87 ALA A N 1
ATOM 652 C CA . ALA A 1 87 ? 15.646 1.615 -23.567 1.00 97.25 87 ALA A CA 1
ATOM 653 C C . ALA A 1 87 ? 16.178 1.047 -22.242 1.00 97.25 87 ALA A C 1
ATOM 655 O O . ALA A 1 87 ? 16.657 -0.083 -22.212 1.00 97.25 87 ALA A O 1
ATOM 656 N N . GLU A 1 88 ? 16.036 1.788 -21.140 1.00 97.25 88 GLU A N 1
ATOM 657 C CA . GLU A 1 88 ? 16.410 1.311 -19.802 1.00 97.25 88 GLU A CA 1
ATOM 658 C C . GLU A 1 88 ? 15.551 0.130 -19.348 1.00 97.25 88 GLU A C 1
ATOM 660 O O . GLU A 1 88 ? 16.085 -0.841 -18.812 1.00 97.25 88 GLU A O 1
ATOM 665 N N . VAL A 1 89 ? 14.238 0.178 -19.604 1.00 93.75 89 VAL A N 1
ATOM 666 C CA . VAL A 1 89 ? 13.331 -0.944 -19.313 1.00 93.75 89 VAL A CA 1
ATOM 667 C C . VAL A 1 89 ? 13.743 -2.186 -20.103 1.00 93.75 89 VAL A C 1
ATOM 669 O O . VAL A 1 89 ? 13.851 -3.266 -19.524 1.00 93.75 89 VAL A O 1
ATOM 672 N N . ARG A 1 90 ? 14.040 -2.038 -21.401 1.00 92.62 90 ARG A N 1
ATOM 673 C CA . ARG A 1 90 ? 14.502 -3.150 -22.242 1.00 92.62 90 ARG A CA 1
ATOM 674 C C . ARG A 1 90 ? 15.826 -3.730 -21.743 1.00 92.62 90 ARG A C 1
ATOM 676 O O . ARG A 1 90 ? 15.924 -4.934 -21.558 1.00 92.62 90 ARG A O 1
ATOM 683 N N . ALA A 1 91 ? 16.804 -2.886 -21.428 1.00 94.69 91 ALA A N 1
ATOM 684 C CA . ALA A 1 91 ? 18.082 -3.344 -20.887 1.00 94.69 91 ALA A CA 1
ATOM 685 C C . ALA A 1 91 ? 17.924 -4.049 -19.525 1.00 94.69 91 ALA A C 1
ATOM 687 O O . ALA A 1 91 ? 18.655 -4.986 -19.204 1.00 94.69 91 ALA A O 1
ATOM 688 N N . TRP A 1 92 ? 16.975 -3.606 -18.690 1.00 93.38 92 TRP A N 1
ATOM 689 C CA . TRP A 1 92 ? 16.636 -4.307 -17.453 1.00 93.38 92 TRP A CA 1
ATOM 690 C C . TRP A 1 92 ? 16.016 -5.680 -17.727 1.00 93.38 92 TRP A C 1
ATOM 692 O O . TRP A 1 92 ? 16.378 -6.636 -17.041 1.00 93.38 92 TRP A O 1
ATOM 702 N N . TRP A 1 93 ? 15.140 -5.785 -18.724 1.00 90.00 93 TRP A N 1
ATOM 703 C CA . TRP A 1 93 ? 14.499 -7.034 -19.131 1.00 90.00 93 TRP A CA 1
ATOM 704 C C . TRP A 1 93 ? 15.511 -8.063 -19.645 1.00 90.00 93 TRP A C 1
ATOM 706 O O . TRP A 1 93 ? 15.589 -9.166 -19.106 1.00 90.00 93 TRP A O 1
ATOM 716 N N . GLU A 1 94 ? 16.348 -7.673 -20.606 1.00 90.88 94 GLU A N 1
ATOM 717 C CA . GLU A 1 94 ? 17.407 -8.514 -21.186 1.00 90.88 94 GLU A CA 1
ATOM 718 C C . GLU A 1 94 ? 18.372 -9.041 -20.112 1.00 90.88 94 GLU A C 1
ATOM 720 O O . GLU A 1 94 ? 18.824 -10.181 -20.155 1.00 90.88 94 GLU A O 1
ATOM 725 N N . ARG A 1 95 ? 18.667 -8.226 -19.092 1.00 91.56 95 ARG A N 1
ATOM 726 C CA . ARG A 1 95 ? 19.580 -8.606 -18.007 1.00 91.56 95 ARG A CA 1
ATOM 727 C C . ARG A 1 95 ? 18.944 -9.500 -16.944 1.00 91.56 95 ARG A C 1
ATOM 729 O O . ARG A 1 95 ? 19.633 -10.359 -16.404 1.00 91.56 95 ARG A O 1
ATOM 736 N N . ASN A 1 96 ? 17.694 -9.237 -16.559 1.00 87.75 96 ASN A N 1
ATOM 737 C CA . ASN A 1 96 ? 17.102 -9.821 -15.348 1.00 87.75 96 ASN A CA 1
ATOM 738 C C . ASN A 1 96 ? 15.982 -10.820 -15.617 1.00 87.75 96 ASN A C 1
ATOM 740 O O . ASN A 1 96 ? 15.639 -11.570 -14.713 1.00 87.75 96 ASN A O 1
ATOM 744 N N . ILE A 1 97 ? 15.375 -10.795 -16.801 1.00 86.31 97 ILE A N 1
ATOM 745 C CA . ILE A 1 97 ? 14.247 -11.655 -17.152 1.00 86.31 97 ILE A CA 1
ATOM 746 C C . ILE A 1 97 ? 14.740 -12.715 -18.127 1.00 86.31 97 ILE A C 1
ATOM 748 O O . ILE A 1 97 ? 14.810 -13.877 -17.740 1.00 86.31 97 ILE A O 1
ATOM 752 N N . GLU A 1 98 ? 15.182 -12.328 -19.328 1.00 84.50 98 GLU A N 1
ATOM 753 C CA . GLU A 1 98 ? 15.528 -13.253 -20.426 1.00 84.50 98 GLU A CA 1
ATOM 754 C C . GLU A 1 98 ? 16.424 -14.451 -20.045 1.00 84.50 98 GLU A C 1
ATOM 756 O O . GLU A 1 98 ? 16.101 -15.568 -20.465 1.00 84.50 98 GLU A O 1
ATOM 761 N N . PRO A 1 99 ? 17.477 -14.317 -19.207 1.00 87.06 99 PRO A N 1
ATOM 762 C CA . PRO A 1 99 ? 18.330 -15.450 -18.837 1.00 87.06 99 PRO A CA 1
ATOM 763 C C . PRO A 1 99 ? 17.589 -16.576 -18.100 1.00 87.06 99 PRO A C 1
ATOM 765 O O . PRO A 1 99 ? 18.044 -17.718 -18.102 1.00 87.06 99 PRO A O 1
ATOM 768 N N . HIS A 1 100 ? 16.443 -16.281 -17.481 1.00 82.25 100 HIS A N 1
ATOM 769 C CA . HIS A 1 100 ? 15.618 -17.262 -16.773 1.00 82.25 100 HIS A CA 1
ATOM 770 C C . HIS A 1 100 ? 14.604 -17.984 -17.679 1.00 82.25 100 HIS A C 1
ATOM 772 O O . HIS A 1 100 ? 13.913 -18.891 -17.210 1.00 82.25 100 HIS A O 1
ATOM 778 N N . PHE A 1 101 ? 14.527 -17.620 -18.965 1.00 76.06 101 PHE A N 1
ATOM 779 C CA . PHE A 1 101 ? 13.556 -18.158 -19.930 1.00 76.06 101 PHE A CA 1
ATOM 780 C C . PHE A 1 101 ? 14.201 -18.909 -21.101 1.00 76.06 101 PHE A C 1
ATOM 782 O O . PHE A 1 101 ? 13.533 -19.195 -22.093 1.00 76.06 101 PHE A O 1
ATOM 789 N N . VAL A 1 102 ? 15.477 -19.293 -20.994 1.00 68.69 102 VAL A N 1
ATOM 790 C CA . VAL A 1 102 ? 16.137 -20.127 -22.011 1.00 68.69 102 VAL A CA 1
ATOM 791 C C . VAL A 1 102 ? 15.352 -21.435 -22.200 1.00 68.69 102 VAL A C 1
ATOM 793 O O . VAL A 1 102 ? 15.283 -22.263 -21.294 1.00 68.69 102 VAL A O 1
ATOM 796 N N . GLY A 1 103 ? 14.753 -21.613 -23.382 1.00 67.56 103 GLY A N 1
ATOM 797 C CA . GLY A 1 103 ? 13.959 -22.797 -23.739 1.00 67.56 103 GLY A CA 1
ATOM 798 C C . GLY A 1 103 ? 12.452 -22.709 -23.459 1.00 67.56 103 GLY A C 1
ATOM 799 O O . GLY A 1 103 ? 11.770 -23.718 -23.621 1.00 67.56 103 GLY A O 1
ATOM 800 N N . LYS A 1 104 ? 11.927 -21.543 -23.062 1.00 70.88 104 LYS A N 1
ATOM 801 C CA . LYS A 1 104 ? 10.483 -21.269 -22.930 1.00 70.88 104 LYS A CA 1
ATOM 802 C C . LYS A 1 104 ? 9.998 -20.350 -24.051 1.00 70.88 104 LYS A C 1
ATOM 804 O O . LYS A 1 104 ? 10.783 -19.563 -24.581 1.00 70.88 104 LYS A O 1
ATOM 809 N N . ALA A 1 105 ? 8.728 -20.458 -24.432 1.00 65.75 105 ALA A N 1
ATOM 810 C CA . ALA A 1 105 ? 8.144 -19.544 -25.407 1.00 65.75 105 ALA A CA 1
ATOM 811 C C . ALA A 1 105 ? 7.931 -18.168 -24.756 1.00 65.75 105 ALA A C 1
ATOM 813 O O . ALA A 1 105 ? 7.674 -18.072 -23.558 1.00 65.75 105 ALA A O 1
ATOM 814 N N . ALA A 1 106 ? 8.023 -17.089 -25.538 1.00 61.53 106 ALA A N 1
ATOM 815 C CA . ALA A 1 106 ? 7.759 -15.734 -25.040 1.00 61.53 106 ALA A CA 1
ATOM 816 C C . ALA A 1 106 ? 6.330 -15.582 -24.476 1.00 61.53 106 ALA A C 1
ATOM 818 O O . ALA A 1 106 ? 6.106 -14.775 -23.578 1.00 61.53 106 ALA A O 1
ATOM 819 N N . ASP A 1 107 ? 5.400 -16.409 -24.961 1.00 66.81 107 ASP A N 1
ATOM 820 C CA . ASP A 1 107 ? 4.000 -16.455 -24.533 1.00 66.81 107 ASP A CA 1
ATOM 821 C C . ASP A 1 107 ? 3.807 -17.099 -23.145 1.00 66.81 107 ASP A C 1
ATOM 823 O O . ASP A 1 107 ? 2.723 -17.015 -22.574 1.00 66.81 107 ASP A O 1
ATOM 827 N N . ASP A 1 108 ? 4.851 -17.707 -22.569 1.00 72.00 108 ASP A N 1
ATOM 828 C CA . ASP A 1 108 ? 4.802 -18.333 -21.240 1.00 72.00 108 ASP A CA 1
ATOM 829 C C . ASP A 1 108 ? 4.983 -17.320 -20.092 1.00 72.00 108 ASP A C 1
ATOM 831 O O . ASP A 1 108 ? 4.998 -17.708 -18.918 1.00 72.00 108 ASP A O 1
ATOM 835 N N . LEU A 1 109 ? 5.176 -16.031 -20.403 1.00 74.50 109 LEU A N 1
ATOM 836 C CA . LEU A 1 109 ? 5.435 -14.992 -19.411 1.00 74.50 109 LEU A CA 1
ATOM 837 C C . LEU A 1 109 ? 4.271 -14.013 -19.285 1.00 74.50 109 LEU A C 1
ATOM 839 O O . LEU A 1 109 ? 4.005 -13.193 -20.162 1.00 74.50 109 LEU A O 1
ATOM 843 N N . GLU A 1 110 ? 3.643 -14.042 -18.118 1.00 82.88 110 GLU A N 1
ATOM 844 C CA . GLU A 1 110 ? 2.637 -13.069 -17.728 1.00 82.88 110 GLU A CA 1
ATOM 845 C C . GLU A 1 110 ? 3.296 -11.923 -16.948 1.00 82.88 110 GLU A C 1
ATOM 847 O O . GLU A 1 110 ? 3.956 -12.135 -15.927 1.00 82.88 110 GLU A O 1
ATOM 852 N N . VAL A 1 111 ? 3.135 -10.695 -17.443 1.00 83.56 111 VAL A N 1
ATOM 853 C CA . VAL A 1 111 ? 3.624 -9.476 -16.788 1.00 83.56 111 VAL A CA 1
ATOM 854 C C . VAL A 1 111 ? 2.433 -8.663 -16.310 1.00 83.56 111 VAL A C 1
ATOM 856 O O . VAL A 1 111 ? 1.563 -8.300 -17.101 1.00 83.56 111 VAL A O 1
ATOM 859 N N . VAL A 1 112 ? 2.429 -8.318 -15.023 1.00 91.88 112 VAL A N 1
ATOM 860 C CA . VAL A 1 112 ? 1.440 -7.406 -14.443 1.00 91.88 112 VAL A CA 1
ATOM 861 C C . VAL A 1 112 ? 1.999 -5.987 -14.462 1.00 91.88 112 VAL A C 1
ATOM 863 O O . VAL A 1 112 ? 3.098 -5.729 -13.970 1.00 91.88 112 VAL A O 1
ATOM 866 N N . LEU A 1 113 ? 1.237 -5.061 -15.042 1.00 91.06 113 LEU A N 1
ATOM 867 C CA . LEU A 1 113 ? 1.557 -3.637 -15.051 1.00 91.06 113 LEU A CA 1
ATOM 868 C C . LEU A 1 113 ? 0.689 -2.920 -14.018 1.00 91.06 113 LEU A C 1
ATOM 870 O O . LEU A 1 113 ? -0.525 -2.812 -14.188 1.00 91.06 113 LEU A O 1
ATOM 874 N N . GLU A 1 114 ? 1.320 -2.408 -12.965 1.00 93.25 114 GLU A N 1
ATOM 875 C CA . GLU A 1 114 ? 0.649 -1.652 -11.907 1.00 93.25 114 GLU A CA 1
ATOM 876 C C . GLU A 1 114 ? 1.041 -0.168 -11.971 1.00 93.25 114 GLU A C 1
ATOM 878 O O . GLU A 1 114 ? 2.222 0.154 -12.155 1.00 93.25 114 GLU A O 1
ATOM 883 N N . PRO A 1 115 ? 0.089 0.770 -11.809 1.00 93.31 115 PRO A N 1
ATOM 884 C CA . PRO A 1 115 ? 0.429 2.178 -11.687 1.00 93.31 115 PRO A CA 1
ATOM 885 C C . PRO A 1 115 ? 1.253 2.407 -10.416 1.00 93.31 115 PRO A C 1
ATOM 887 O O . PRO A 1 115 ? 0.870 1.997 -9.320 1.00 93.31 115 PRO A O 1
ATOM 890 N N . LYS A 1 116 ? 2.378 3.120 -10.542 1.00 89.94 116 LYS A N 1
ATOM 891 C CA . LYS A 1 116 ? 3.175 3.510 -9.377 1.00 89.94 116 LYS A CA 1
ATOM 892 C C . LYS A 1 116 ? 2.419 4.568 -8.575 1.00 89.94 116 LYS A C 1
ATOM 894 O O . LYS A 1 116 ? 2.400 5.738 -8.950 1.00 89.94 116 LYS A O 1
ATOM 899 N N . VAL A 1 117 ? 1.856 4.164 -7.442 1.00 92.31 117 VAL A N 1
ATOM 900 C CA . VAL A 1 117 ? 1.257 5.090 -6.476 1.00 92.31 117 VAL A CA 1
ATOM 901 C C . VAL A 1 117 ? 2.355 5.972 -5.877 1.00 92.31 117 VAL A C 1
ATOM 903 O O . VAL A 1 117 ? 3.373 5.478 -5.382 1.00 92.31 117 VAL A O 1
ATOM 906 N N . ASP A 1 118 ? 2.164 7.289 -5.939 1.00 89.56 118 ASP A N 1
ATOM 907 C CA . ASP A 1 118 ? 3.030 8.254 -5.264 1.00 89.56 118 ASP A CA 1
ATOM 908 C C . ASP A 1 118 ? 2.536 8.472 -3.834 1.00 89.56 118 ASP A C 1
ATOM 910 O O . ASP A 1 118 ? 1.715 9.340 -3.549 1.00 89.56 118 ASP A O 1
ATOM 914 N N . GLY A 1 119 ? 2.963 7.586 -2.940 1.00 88.69 119 GLY A N 1
ATOM 915 C CA . GLY A 1 119 ? 2.486 7.555 -1.568 1.0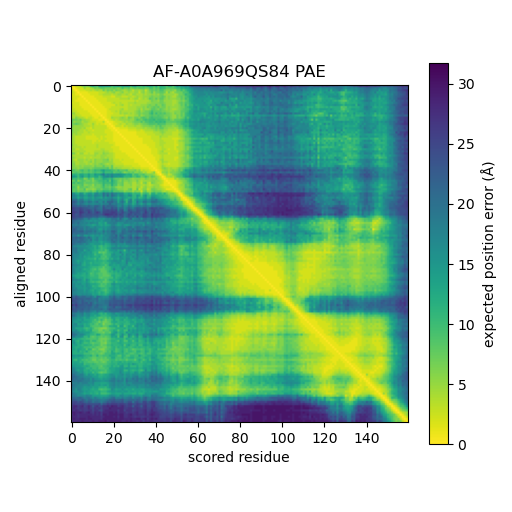0 88.69 119 GLY A CA 1
ATOM 916 C C . GLY A 1 119 ? 3.498 6.945 -0.611 1.00 88.69 119 GLY A C 1
ATOM 917 O O . GLY A 1 119 ? 4.683 6.799 -0.912 1.00 88.69 119 GLY A O 1
ATOM 918 N N . LEU A 1 120 ? 3.010 6.581 0.570 1.00 86.88 120 LEU A N 1
ATOM 919 C CA . LEU A 1 120 ? 3.821 5.978 1.615 1.00 86.88 120 LEU A CA 1
ATOM 920 C C . LEU A 1 120 ? 3.740 4.454 1.538 1.00 86.88 120 LEU A C 1
ATOM 922 O O . LEU A 1 120 ? 2.654 3.882 1.488 1.00 86.88 120 LEU A O 1
ATOM 926 N N . THR A 1 121 ? 4.891 3.783 1.578 1.00 89.31 121 THR A N 1
ATOM 927 C CA . THR A 1 121 ? 4.908 2.323 1.709 1.00 89.31 121 THR A CA 1
ATOM 928 C C . THR A 1 121 ? 4.454 1.934 3.111 1.00 89.31 121 THR A C 1
ATOM 930 O O . THR A 1 121 ? 5.046 2.351 4.110 1.00 89.31 121 THR A O 1
ATOM 933 N N . MET A 1 122 ? 3.416 1.109 3.175 1.00 88.56 122 MET A N 1
ATOM 934 C CA . MET A 1 122 ? 2.848 0.607 4.418 1.00 88.56 122 MET A CA 1
ATOM 935 C C . MET A 1 122 ? 2.878 -0.915 4.439 1.00 88.56 122 MET A C 1
ATOM 937 O O . MET A 1 122 ? 2.823 -1.576 3.404 1.00 88.56 122 MET A O 1
ATOM 941 N N . ARG A 1 123 ? 2.930 -1.467 5.646 1.00 85.56 123 ARG A N 1
ATOM 942 C CA . ARG A 1 123 ? 2.711 -2.882 5.912 1.00 85.56 123 ARG A CA 1
ATOM 943 C C . ARG A 1 123 ? 1.549 -3.019 6.878 1.00 85.56 123 ARG A C 1
ATOM 945 O O . ARG A 1 123 ? 1.583 -2.435 7.956 1.00 85.56 123 ARG A O 1
ATOM 952 N N . ALA A 1 124 ? 0.587 -3.855 6.521 1.00 87.31 124 ALA A N 1
ATOM 953 C CA . ALA A 1 124 ? -0.462 -4.302 7.420 1.00 87.31 124 ALA A CA 1
ATOM 954 C C . ALA A 1 124 ? -0.320 -5.809 7.661 1.00 87.31 124 ALA A C 1
ATOM 956 O O . ALA A 1 124 ? -0.121 -6.577 6.719 1.00 87.31 124 ALA A O 1
ATOM 957 N N . THR A 1 125 ? -0.399 -6.220 8.923 1.00 83.81 125 THR A N 1
ATOM 958 C CA . THR A 1 125 ? -0.439 -7.627 9.325 1.00 83.81 125 THR A CA 1
ATOM 959 C C . THR A 1 125 ? -1.871 -7.969 9.691 1.00 83.81 125 THR A C 1
ATOM 961 O O . THR A 1 125 ? -2.450 -7.328 10.571 1.00 83.81 125 THR A O 1
ATOM 964 N N . TYR A 1 126 ? -2.418 -8.993 9.041 1.00 84.00 126 TYR A N 1
ATOM 965 C CA . TYR A 1 126 ? -3.750 -9.510 9.327 1.00 84.00 126 TYR A CA 1
ATOM 966 C C . TYR A 1 126 ? -3.648 -10.856 10.042 1.00 84.00 126 TYR A C 1
ATOM 968 O O . TYR A 1 126 ? -2.841 -11.701 9.653 1.00 84.00 126 TYR A O 1
ATOM 976 N N . ARG A 1 127 ? -4.464 -11.055 11.076 1.00 81.31 127 ARG A N 1
ATOM 977 C CA . ARG A 1 127 ? -4.615 -12.319 11.806 1.00 81.31 127 ARG A CA 1
ATOM 978 C C . ARG 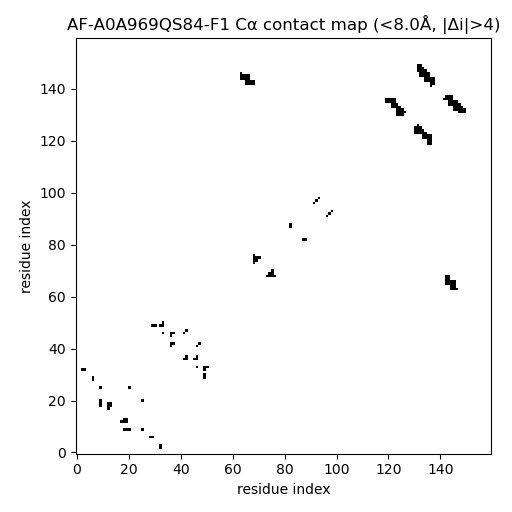A 1 127 ? -6.101 -12.635 11.873 1.00 81.31 127 ARG A C 1
ATOM 980 O O . ARG A 1 127 ? -6.887 -11.757 12.204 1.00 81.31 127 ARG A O 1
ATOM 987 N N . ASP A 1 128 ? -6.477 -13.844 11.471 1.00 84.62 128 ASP A N 1
ATOM 988 C CA . ASP A 1 128 ? -7.878 -14.290 11.438 1.00 84.62 128 ASP A CA 1
ATOM 989 C C . ASP A 1 128 ? -8.819 -13.345 10.661 1.00 84.62 128 ASP A C 1
ATOM 991 O O . ASP A 1 128 ? -9.992 -13.186 10.982 1.00 84.62 128 ASP A O 1
ATOM 995 N N . GLY A 1 129 ? -8.295 -12.700 9.611 1.00 79.81 129 GLY A N 1
ATOM 996 C CA . GLY A 1 129 ? -9.032 -11.731 8.792 1.00 79.81 129 GLY A CA 1
ATOM 997 C C . GLY A 1 129 ? -9.132 -10.320 9.388 1.00 79.81 129 GLY A C 1
ATOM 998 O O . GLY A 1 129 ? -9.611 -9.417 8.706 1.00 79.81 129 GLY A O 1
ATOM 999 N N . GLU A 1 130 ? -8.631 -10.094 10.605 1.00 75.75 130 GLU A N 1
ATOM 1000 C CA . GLU A 1 130 ? -8.611 -8.788 11.268 1.00 75.75 130 GLU A CA 1
ATOM 1001 C C . GLU A 1 130 ? -7.238 -8.112 11.152 1.00 75.75 130 GLU A C 1
ATOM 1003 O O . GLU A 1 130 ? -6.190 -8.758 11.198 1.00 75.75 130 GLU A O 1
ATOM 1008 N N . CYS A 1 131 ? -7.226 -6.784 11.000 1.00 78.50 131 CYS A N 1
ATOM 1009 C CA . CYS A 1 131 ? -5.991 -6.004 10.928 1.00 78.50 131 CYS A CA 1
ATOM 1010 C C . CYS A 1 131 ? -5.359 -5.860 12.323 1.00 78.50 131 CYS A C 1
ATOM 1012 O O . CYS A 1 131 ? -5.742 -4.980 13.093 1.00 78.50 131 CYS A O 1
ATOM 1014 N N . ALA A 1 132 ? -4.351 -6.679 12.619 1.00 80.62 132 ALA A N 1
ATOM 1015 C CA . ALA A 1 132 ? -3.680 -6.711 13.917 1.00 80.62 132 ALA A CA 1
ATOM 1016 C C . ALA A 1 132 ? -2.659 -5.575 14.093 1.00 80.62 132 ALA A C 1
ATOM 1018 O O . ALA A 1 132 ? -2.532 -5.002 15.178 1.00 80.62 132 ALA A O 1
ATOM 1019 N N . GLN A 1 133 ? -1.898 -5.249 13.041 1.00 81.06 133 GLN A N 1
ATOM 1020 C CA . GLN A 1 133 ? -0.821 -4.256 13.113 1.00 81.06 133 GLN A CA 1
ATOM 1021 C C . GLN A 1 133 ? -0.662 -3.482 11.810 1.00 81.06 133 GLN A C 1
ATOM 1023 O O . GLN A 1 133 ? -0.806 -4.050 10.729 1.00 81.06 133 GLN A O 1
ATOM 1028 N N . VAL A 1 134 ? -0.291 -2.204 11.916 1.00 84.44 134 VAL A N 1
ATOM 1029 C CA . VAL A 1 134 ? 0.047 -1.357 10.766 1.00 84.44 134 VAL A CA 1
ATOM 1030 C C . VAL A 1 134 ? 1.355 -0.623 11.022 1.00 84.44 134 VAL A C 1
ATOM 1032 O O . VAL A 1 134 ? 1.549 -0.016 12.078 1.00 84.44 134 VAL A O 1
ATOM 1035 N N . TRP A 1 135 ? 2.228 -0.650 10.021 1.00 85.88 135 TRP A N 1
ATOM 1036 C CA . TRP A 1 135 ? 3.548 -0.041 10.027 1.00 85.88 135 TRP A CA 1
ATOM 1037 C C . TRP A 1 135 ? 3.742 0.827 8.784 1.00 85.88 135 TRP A C 1
ATOM 1039 O O . TRP A 1 135 ? 3.337 0.443 7.688 1.00 85.88 135 TRP A O 1
ATOM 1049 N N . ALA A 1 136 ? 4.414 1.963 8.932 1.00 86.44 136 ALA A N 1
ATOM 1050 C CA . ALA A 1 136 ? 4.872 2.789 7.818 1.00 86.44 136 ALA A CA 1
ATOM 1051 C C . ALA A 1 136 ? 6.385 2.666 7.636 1.00 86.44 136 ALA A C 1
ATOM 1053 O O . ALA A 1 136 ? 7.133 2.711 8.610 1.00 86.44 136 ALA A O 1
ATOM 1054 N N . LEU A 1 137 ? 6.850 2.561 6.393 1.00 84.06 137 LEU A N 1
ATOM 1055 C CA . LEU A 1 137 ? 8.273 2.639 6.085 1.00 84.06 137 LEU A CA 1
ATOM 1056 C C . LEU A 1 137 ? 8.720 4.102 6.108 1.00 84.06 137 LEU A C 1
ATOM 1058 O O . LEU A 1 137 ? 8.235 4.910 5.320 1.00 84.06 137 LEU A O 1
ATOM 1062 N N . CYS A 1 138 ? 9.671 4.443 6.974 1.00 80.56 138 CYS A N 1
ATOM 1063 C CA . CYS A 1 138 ? 10.317 5.748 6.950 1.00 80.56 138 CYS A CA 1
ATOM 1064 C C . CYS A 1 138 ? 11.359 5.781 5.815 1.00 80.56 138 CYS A C 1
ATOM 1066 O O . CYS A 1 138 ? 12.348 5.047 5.896 1.00 80.56 138 CYS A O 1
ATOM 1068 N N . PRO A 1 139 ? 11.193 6.612 4.767 1.00 72.50 139 PRO A N 1
ATOM 1069 C CA . PRO A 1 139 ? 12.067 6.557 3.593 1.00 72.50 139 PRO A CA 1
ATOM 1070 C C . PRO A 1 139 ? 13.517 6.958 3.882 1.00 72.50 139 PRO A C 1
ATOM 1072 O O . PRO A 1 139 ? 14.434 6.441 3.253 1.00 72.50 139 PRO A O 1
ATOM 1075 N N . SER A 1 140 ? 13.737 7.865 4.839 1.00 74.94 140 SER A N 1
ATOM 1076 C CA . SER A 1 140 ? 15.072 8.377 5.167 1.00 74.94 140 SER A CA 1
ATOM 1077 C C . SER A 1 140 ? 15.918 7.395 5.975 1.00 74.94 140 SER A C 1
ATOM 1079 O O . SER A 1 140 ? 17.141 7.430 5.887 1.00 74.94 140 SER A O 1
ATOM 1081 N N . THR A 1 141 ? 15.288 6.522 6.763 1.00 75.06 141 THR A N 1
ATOM 1082 C CA . THR A 1 141 ? 15.986 5.591 7.664 1.00 75.06 141 THR A CA 1
ATOM 1083 C C . THR A 1 141 ? 15.805 4.127 7.279 1.00 75.06 141 THR A C 1
ATOM 1085 O O . THR A 1 141 ? 16.512 3.270 7.801 1.00 75.06 141 THR A O 1
ATOM 1088 N N . GLY A 1 142 ? 14.831 3.810 6.423 1.00 73.81 142 GLY A N 1
ATOM 1089 C CA . GLY A 1 142 ? 14.433 2.438 6.110 1.00 73.81 142 GLY A CA 1
ATOM 1090 C C . GLY A 1 142 ? 13.773 1.693 7.279 1.00 73.81 142 GLY A C 1
ATOM 1091 O O . GLY A 1 142 ? 13.510 0.497 7.164 1.00 73.81 142 GLY A O 1
ATOM 1092 N N . THR A 1 143 ? 13.497 2.362 8.404 1.00 78.56 143 THR A N 1
ATOM 1093 C CA . THR A 1 143 ? 12.888 1.747 9.596 1.00 78.56 143 THR A CA 1
ATOM 1094 C C . THR A 1 143 ? 11.368 1.746 9.513 1.00 78.56 143 THR A C 1
ATOM 1096 O O . THR A 1 143 ? 10.781 2.658 8.929 1.00 78.56 143 THR A O 1
ATOM 1099 N N . LEU A 1 144 ? 10.722 0.774 10.157 1.00 80.25 144 LEU A N 1
ATOM 1100 C CA . LEU A 1 144 ? 9.270 0.756 10.297 1.00 80.25 144 LEU A CA 1
ATOM 1101 C C . LEU A 1 144 ? 8.837 1.622 11.483 1.00 80.25 144 LEU A C 1
ATOM 1103 O O . LEU A 1 144 ? 9.451 1.580 12.547 1.00 80.25 144 LEU A O 1
ATOM 1107 N N . LEU A 1 145 ? 7.777 2.401 11.298 1.00 81.88 145 LEU A N 1
ATOM 1108 C CA . LEU A 1 145 ? 7.117 3.194 12.331 1.00 81.88 145 LEU A CA 1
ATOM 1109 C C . LEU A 1 145 ? 5.756 2.573 12.628 1.00 81.88 145 LEU A C 1
ATOM 1111 O O . LEU A 1 145 ? 4.949 2.395 11.715 1.00 81.88 145 LEU A O 1
ATOM 1115 N N . LYS A 1 146 ? 5.508 2.230 13.891 1.00 79.94 146 LYS A N 1
ATOM 1116 C CA . LYS A 1 146 ? 4.248 1.635 14.338 1.00 79.94 146 LYS A CA 1
ATOM 1117 C C . LYS A 1 146 ? 3.136 2.671 14.280 1.00 79.94 146 LYS A C 1
ATOM 1119 O O . LYS A 1 146 ? 3.224 3.689 14.959 1.00 79.94 146 LYS A O 1
ATOM 1124 N N . LEU A 1 147 ? 2.100 2.395 13.496 1.00 76.81 147 LEU A N 1
ATOM 1125 C CA . LEU A 1 147 ? 0.906 3.238 13.396 1.00 76.81 147 LEU A CA 1
ATOM 1126 C C . LEU A 1 147 ? -0.269 2.658 14.183 1.00 76.81 147 LEU A C 1
ATOM 1128 O O . LEU A 1 147 ? -1.074 3.407 14.722 1.00 76.81 147 LEU A O 1
ATOM 1132 N N . ARG A 1 148 ? -0.364 1.325 14.258 1.00 70.50 148 ARG A N 1
ATOM 1133 C CA . ARG A 1 148 ? -1.412 0.621 15.004 1.00 70.50 148 ARG A CA 1
ATOM 1134 C C . ARG A 1 148 ? -0.897 -0.710 15.543 1.00 70.50 148 ARG A C 1
ATOM 1136 O O . ARG A 1 148 ? -0.208 -1.441 14.832 1.00 70.50 148 ARG A O 1
ATOM 1143 N N . SER A 1 149 ? -1.301 -1.047 16.762 1.00 67.25 149 SER A N 1
ATOM 1144 C CA . SER A 1 149 ? -1.369 -2.427 17.249 1.00 67.25 149 SER A CA 1
ATOM 1145 C C . SER A 1 149 ? -2.639 -2.633 18.036 1.00 67.25 149 SER A C 1
ATOM 1147 O O . SER A 1 149 ? -2.939 -1.829 18.912 1.00 67.25 149 SER A O 1
ATOM 1149 N N . ASP A 1 150 ? -3.298 -3.753 17.791 1.00 61.81 150 ASP A N 1
ATOM 1150 C CA . ASP A 1 150 ? -4.132 -4.365 18.812 1.00 61.81 150 ASP A CA 1
ATOM 1151 C C . ASP A 1 150 ? -3.190 -4.922 19.897 1.00 61.81 150 ASP A C 1
ATOM 1153 O O . ASP A 1 150 ? -2.339 -5.767 19.613 1.00 61.81 150 ASP A O 1
ATOM 1157 N N . GLU A 1 151 ? -3.265 -4.418 21.132 1.00 50.28 151 GLU A N 1
ATOM 1158 C CA . GLU A 1 151 ? -2.408 -4.861 22.252 1.00 50.28 151 GLU A CA 1
ATOM 1159 C C . GLU A 1 151 ? -2.685 -6.306 22.700 1.00 50.28 151 GLU A C 1
ATOM 1161 O O . GLU A 1 151 ? -2.023 -6.815 23.603 1.00 50.28 151 GLU A O 1
ATOM 1166 N N . ARG A 1 152 ? -3.627 -6.998 22.050 1.00 49.03 152 ARG A N 1
ATOM 1167 C CA . ARG A 1 152 ? -4.079 -8.336 22.438 1.00 49.03 152 ARG A CA 1
ATOM 1168 C C . ARG A 1 152 ? -3.002 -9.430 22.371 1.00 49.03 152 ARG A C 1
ATOM 1170 O O . ARG A 1 152 ? -3.225 -10.468 22.973 1.00 49.03 152 ARG A O 1
ATOM 1177 N N . ASP A 1 153 ? -1.831 -9.188 21.767 1.00 41.12 153 ASP A N 1
ATOM 1178 C CA . ASP A 1 153 ? -0.790 -10.220 21.580 1.00 41.12 153 ASP A CA 1
ATOM 1179 C C . ASP A 1 153 ? 0.666 -9.797 21.900 1.00 41.12 153 ASP A C 1
ATOM 1181 O O . ASP A 1 153 ? 1.605 -10.510 21.550 1.00 41.12 153 ASP A O 1
ATOM 1185 N N . CYS A 1 154 ? 0.929 -8.672 22.580 1.00 37.66 154 CYS A N 1
ATOM 1186 C CA . CYS A 1 154 ? 2.325 -8.275 22.866 1.00 37.66 154 CYS A CA 1
ATOM 1187 C C . CYS A 1 154 ? 2.943 -8.890 24.141 1.00 37.66 154 CYS A C 1
ATOM 1189 O O . CYS A 1 154 ? 4.126 -8.671 24.387 1.00 37.66 154 CYS A O 1
ATOM 1191 N N . ASN A 1 155 ? 2.203 -9.700 24.910 1.00 33.69 155 ASN A N 1
ATOM 1192 C CA . ASN A 1 155 ? 2.718 -10.413 26.093 1.00 33.69 155 ASN A CA 1
ATOM 1193 C C . ASN A 1 155 ? 3.059 -11.888 25.812 1.00 33.69 155 ASN A C 1
ATOM 1195 O O . ASN A 1 155 ? 2.868 -12.756 26.662 1.00 33.69 155 ASN A O 1
ATOM 1199 N N . GLY A 1 156 ? 3.607 -12.184 24.634 1.00 35.12 156 GLY A N 1
ATOM 1200 C CA . GLY A 1 156 ? 4.427 -13.379 24.469 1.00 35.12 156 GLY A CA 1
ATOM 1201 C C . GLY A 1 156 ? 5.759 -13.142 25.170 1.00 35.12 156 GLY A C 1
ATOM 1202 O O . GLY A 1 156 ? 6.715 -12.695 24.542 1.00 35.12 156 GLY A O 1
ATOM 1203 N N . SER A 1 157 ? 5.804 -13.373 26.482 1.00 32.75 157 SER A N 1
ATOM 1204 C CA . SER A 1 157 ? 7.050 -13.462 27.234 1.00 32.75 157 SER A CA 1
ATOM 1205 C C . SER A 1 157 ? 7.971 -14.453 26.526 1.00 32.75 157 SER A C 1
ATOM 1207 O O . SER A 1 157 ? 7.696 -15.652 26.505 1.00 32.75 157 SER A O 1
ATOM 1209 N N . ILE A 1 158 ? 9.064 -13.953 25.958 1.00 35.94 158 ILE A N 1
ATOM 1210 C CA . ILE A 1 158 ? 10.261 -14.758 25.741 1.00 35.94 158 ILE A CA 1
ATOM 1211 C C . ILE A 1 158 ? 10.803 -15.025 27.147 1.00 35.94 158 ILE A C 1
ATOM 1213 O O . ILE A 1 158 ? 11.491 -14.191 27.727 1.00 35.94 158 ILE A O 1
ATOM 1217 N N . 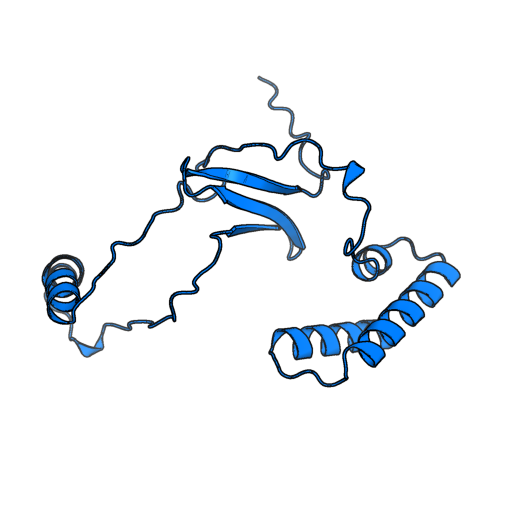SER A 1 159 ? 10.357 -16.124 27.746 1.00 34.72 159 SER A N 1
ATOM 1218 C CA . SER A 1 159 ? 11.060 -16.760 28.854 1.00 34.72 159 SER A CA 1
ATOM 1219 C C . SER A 1 159 ? 12.170 -17.624 28.262 1.00 34.72 159 SER A C 1
ATOM 1221 O O . SER A 1 159 ? 11.882 -18.410 27.358 1.00 34.72 159 SER A O 1
ATOM 1223 N N . ASP A 1 160 ? 13.378 -17.390 28.776 1.00 35.25 160 ASP A N 1
ATOM 1224 C CA . ASP A 1 160 ? 14.687 -18.004 28.492 1.00 35.25 160 ASP A CA 1
ATOM 1225 C C . ASP A 1 160 ? 14.706 -19.452 27.966 1.00 35.25 160 ASP A C 1
ATOM 1227 O O . ASP A 1 160 ? 13.967 -20.314 28.502 1.00 35.25 160 ASP A O 1
#

Nearest PDB structures (foldseek):
  3wkn-assembly4_P  TM=6.788E-01  e=8.764E-01  synthetic construct
  7ea3-assembly1_N  TM=3.046E-01  e=5.554E+00  Saccharomyces cerevisiae S288C

Sequence (160 aa):
MKEFHHLQQLEKAYASGSPMVSDPVYDSLKVQLLHKARAHGLTSTIVQHLESDVGSPVSQSSTLAKAEHTPEFGGRLKSLAAAHSAAEVRAWWERNIEPHFVGKAADDLEVVLEPKVDGLTMRATYRDGECAQVWALCPSTGTLLKLRSDERDCNGSISD

Secondary structure (DSSP, 8-state):
-HHHHHHHHHHHHHHTT--SS-HHHHHHHHHHHHHHHHHTT--SHHHHHHS--TT--GGG-----EE---TTTTSPPPPPPP--SHHHHHHHHHHHTGGG-TTS-GGG----------S--EEEEEETTEEEEEEEE-TTT--EEEEEE-GGGTT-----

Foldseek 3Di:
DVLLVVLVVQVVCVVVVRHPDDPVVSLVSLVVQLVVCVVVVNPDPSNVVSDDPPPPDPVPPPDFDWDDADVVNVGADDDDDDDDDPVSVVVCCVPPPVVVQVPHDPVVDDDDDDDDDPDWDKDFDDDPNHGAWIWTQDPVPSITTTPDHDPPPPPPDPDD